Protein AF-A0A139DMS7-F1 (afdb_monomer)

Secondary structure (DSSP, 8-state):
--------PPPPPHHHHHHHHHHHHHHHHHHHHHHHHHHHHHHIIIIIHHHHHHHHHHHHHT-EEE-SS-EEEGGGSEEPPPEEEEEETTEEEEEEEEEEE-TTT--EEEEEEEE-SSS--EEEEE---

Sequence (129 aa):
MTSRSEPKAPPPHPLFIVGMLAIPLSFMWGPLLILAPCCLGWWVLKIEKPRLLSRHEAEVEGESIDLGKHKYPLTDCSMTKPQFFPLQYGLPQVRQLVTLQHMDSGTIQQFWIITRPVGPTTLHPITED

Solvent-accessible surface area (backbone atoms only — not comparable to full-atom values): 7763 Å² total; per-residue (Å²): 138,84,84,79,79,78,82,78,76,78,80,80,57,68,70,58,57,51,50,66,52,49,51,62,50,47,67,60,47,49,58,49,67,53,47,49,58,50,52,50,51,47,42,47,65,72,49,47,45,57,53,50,50,55,49,40,52,62,54,46,76,77,37,62,52,73,71,86,88,49,74,43,51,46,83,81,34,53,65,56,77,76,42,80,38,77,58,60,94,80,37,49,35,35,40,27,51,36,40,41,70,40,86,90,76,69,46,78,47,42,30,41,39,39,31,46,90,69,74,74,71,43,80,39,78,57,77,84,129

Nearest PDB structures (foldseek):
  2lkf-assembly1_A  TM=5.829E-01  e=7.481E+00  Staphylococcus aureus

pLDDT: mean 79.32, std 13.17, range [39.62, 94.31]

Mean predicted aligned error: 12.65 Å

Structure (mmCIF, N/CA/C/O backbone):
data_AF-A0A139DMS7-F1
#
_entry.id   AF-A0A139DMS7-F1
#
loop_
_atom_site.group_PDB
_atom_site.id
_atom_site.type_symbol
_atom_site.label_atom_id
_atom_site.label_alt_id
_atom_site.label_comp_id
_atom_site.label_asym_id
_atom_site.label_entity_id
_atom_site.label_seq_id
_atom_site.pdbx_PDB_ins_code
_atom_site.Cartn_x
_atom_site.Cartn_y
_atom_site.Cartn_z
_atom_site.occupancy
_atom_site.B_iso_or_equiv
_atom_site.auth_seq_id
_atom_site.auth_comp_id
_atom_site.auth_asym_id
_atom_site.auth_atom_id
_atom_site.pdbx_PDB_model_num
ATOM 1 N N . MET A 1 1 ? 47.748 -11.671 -76.082 1.00 39.62 1 MET A N 1
ATOM 2 C CA . MET A 1 1 ? 46.986 -11.014 -74.999 1.00 39.62 1 MET A CA 1
ATOM 3 C C . MET A 1 1 ? 46.576 -12.078 -73.996 1.00 39.62 1 MET A C 1
ATOM 5 O O . MET A 1 1 ? 45.733 -12.900 -74.318 1.00 39.62 1 MET A O 1
ATOM 9 N N . THR A 1 2 ? 47.211 -12.129 -72.828 1.00 43.28 2 THR A N 1
ATOM 10 C CA . THR A 1 2 ? 46.842 -13.043 -71.738 1.00 43.28 2 THR A CA 1
ATOM 11 C C . THR A 1 2 ? 46.022 -12.266 -70.711 1.00 43.28 2 THR A C 1
ATOM 13 O O . THR A 1 2 ? 46.537 -11.378 -70.036 1.00 43.28 2 THR A O 1
ATOM 16 N N . SER A 1 3 ? 44.723 -12.561 -70.638 1.00 47.91 3 SER A N 1
ATOM 17 C CA . SER A 1 3 ? 43.829 -12.026 -69.608 1.00 47.91 3 SER A CA 1
ATOM 18 C C . SER A 1 3 ? 44.205 -12.650 -68.261 1.00 47.91 3 SER A C 1
ATOM 20 O O . SER A 1 3 ? 44.110 -13.864 -68.088 1.00 47.91 3 SER A O 1
ATOM 22 N N . ARG A 1 4 ? 44.698 -11.834 -67.323 1.00 53.06 4 ARG A N 1
ATOM 23 C CA . ARG A 1 4 ? 44.866 -12.227 -65.919 1.00 53.06 4 ARG A CA 1
ATOM 24 C C . ARG A 1 4 ? 43.486 -12.191 -65.268 1.00 53.06 4 ARG A C 1
ATOM 26 O O . ARG A 1 4 ? 42.927 -11.115 -65.089 1.00 53.06 4 ARG A O 1
ATOM 33 N N . SER A 1 5 ? 42.951 -13.352 -64.909 1.00 56.12 5 SER A N 1
ATOM 34 C CA . SER A 1 5 ? 41.780 -13.449 -64.039 1.00 56.12 5 SER A CA 1
ATOM 35 C C . SER A 1 5 ? 42.154 -12.964 -62.637 1.00 56.12 5 SER A C 1
ATOM 37 O O . SER A 1 5 ? 43.020 -13.560 -61.991 1.00 56.12 5 SER A O 1
ATOM 39 N N . GLU A 1 6 ? 41.525 -11.886 -62.176 1.00 57.38 6 GLU A N 1
ATOM 40 C CA . GLU A 1 6 ? 41.654 -11.408 -60.798 1.00 57.38 6 GLU A CA 1
ATOM 41 C C . GLU A 1 6 ? 41.171 -12.489 -59.812 1.00 57.38 6 GLU A C 1
ATOM 43 O O . GLU A 1 6 ? 40.129 -13.114 -60.045 1.00 57.38 6 GLU A O 1
ATOM 48 N N . PRO A 1 7 ? 41.894 -12.751 -58.710 1.00 52.78 7 PRO A N 1
ATOM 49 C CA . PRO A 1 7 ? 41.428 -13.688 -57.701 1.00 52.78 7 PRO A CA 1
ATOM 50 C C . PRO A 1 7 ? 40.205 -13.101 -56.983 1.00 52.78 7 PRO A C 1
ATOM 52 O O . PRO A 1 7 ? 40.310 -12.113 -56.257 1.00 52.78 7 PRO A O 1
ATOM 55 N N . LYS A 1 8 ? 39.033 -13.726 -57.167 1.00 57.38 8 LYS A N 1
ATOM 56 C CA . LYS A 1 8 ? 37.840 -13.459 -56.349 1.00 57.38 8 LYS A CA 1
ATOM 57 C C . LYS A 1 8 ? 38.175 -13.767 -54.888 1.00 57.38 8 LYS A C 1
ATOM 59 O O . LYS A 1 8 ? 38.442 -14.918 -54.549 1.00 57.38 8 LYS A O 1
ATOM 64 N N . ALA A 1 9 ? 38.171 -12.740 -54.042 1.00 61.06 9 ALA A N 1
ATOM 65 C CA . ALA A 1 9 ? 38.385 -12.893 -52.609 1.00 61.06 9 ALA A CA 1
ATOM 66 C C . ALA A 1 9 ? 37.361 -13.881 -52.007 1.00 61.06 9 ALA A C 1
ATOM 68 O O . ALA A 1 9 ? 36.188 -13.849 -52.398 1.00 61.06 9 ALA A O 1
ATOM 69 N N . PRO A 1 10 ? 37.774 -14.766 -51.080 1.00 65.81 10 PRO A N 1
ATOM 70 C CA . PRO A 1 10 ? 36.853 -15.689 -50.429 1.00 65.81 10 PRO A CA 1
ATOM 71 C C . PRO A 1 10 ? 35.827 -14.916 -49.579 1.00 65.81 10 PRO A C 1
ATOM 73 O O . PRO A 1 10 ? 36.167 -13.874 -49.010 1.00 65.81 10 PRO A O 1
ATOM 76 N N . PRO A 1 11 ? 34.573 -15.399 -49.480 1.00 65.62 11 PRO A N 1
ATOM 77 C CA . PRO A 1 11 ? 33.548 -14.738 -48.680 1.00 65.62 11 PRO A CA 1
ATOM 78 C C . PRO A 1 11 ? 33.964 -14.681 -47.198 1.00 65.62 11 PRO A C 1
ATOM 80 O O . PRO A 1 11 ? 34.597 -15.621 -46.705 1.00 65.62 11 PRO A O 1
ATOM 83 N N . PRO A 1 12 ? 33.626 -13.597 -46.474 1.00 67.38 12 PRO A N 1
ATOM 84 C CA . PRO A 1 12 ? 34.027 -13.431 -45.082 1.00 67.38 12 PRO A CA 1
ATOM 85 C C . PRO A 1 12 ? 33.454 -14.546 -44.202 1.00 67.38 12 PRO A C 1
ATOM 87 O O . PRO A 1 12 ? 32.310 -14.973 -44.369 1.00 67.38 12 PRO A O 1
ATOM 90 N N . HIS A 1 13 ? 34.262 -15.011 -43.247 1.00 68.94 13 HIS A N 1
ATOM 91 C CA . HIS A 1 13 ? 33.890 -16.090 -42.333 1.00 68.94 13 HIS A CA 1
ATOM 92 C C . HIS A 1 13 ? 32.621 -15.709 -41.536 1.00 68.94 13 HIS A C 1
ATOM 94 O O . HIS A 1 13 ? 32.541 -14.576 -41.053 1.00 68.94 13 HIS A O 1
ATOM 100 N N . PRO A 1 14 ? 31.651 -16.620 -41.319 1.00 68.75 14 PRO A N 1
ATOM 101 C CA . PRO A 1 14 ? 30.376 -16.306 -40.658 1.00 68.75 14 PRO A CA 1
ATOM 102 C C . PRO A 1 14 ? 30.529 -15.625 -39.289 1.00 68.75 14 PRO A C 1
ATOM 104 O O . PRO A 1 14 ? 29.771 -14.722 -38.950 1.00 68.75 14 PRO A O 1
ATOM 107 N N . LEU A 1 15 ? 31.565 -15.995 -38.530 1.00 64.69 15 LEU A N 1
ATOM 108 C CA . LEU A 1 15 ? 31.893 -15.383 -37.234 1.00 64.69 15 LEU A CA 1
ATOM 109 C C . LEU A 1 15 ? 32.229 -13.884 -37.331 1.00 64.69 15 LEU A C 1
ATOM 111 O O . LEU A 1 15 ? 31.945 -13.136 -36.402 1.00 64.69 15 LEU A O 1
ATOM 115 N N . PHE A 1 16 ? 32.783 -13.430 -38.457 1.00 63.50 16 PHE A N 1
ATOM 116 C CA . PHE A 1 16 ? 33.077 -12.016 -38.700 1.00 63.50 16 PHE A CA 1
ATOM 117 C C . PHE A 1 16 ? 31.795 -11.211 -38.947 1.00 63.50 16 PHE A C 1
ATOM 119 O O . PHE A 1 16 ? 31.652 -10.100 -38.442 1.00 63.50 16 PHE A O 1
ATOM 126 N N . ILE A 1 17 ? 30.834 -11.800 -39.665 1.00 63.78 17 ILE A N 1
ATOM 127 C CA . ILE A 1 17 ? 29.512 -11.205 -39.914 1.00 63.78 17 ILE A CA 1
ATOM 128 C C . ILE A 1 17 ? 28.723 -11.117 -38.602 1.00 63.78 17 ILE A C 1
ATOM 130 O O . ILE A 1 17 ? 28.155 -10.073 -38.289 1.00 63.78 17 ILE A O 1
ATOM 134 N N . VAL A 1 18 ? 28.745 -12.184 -37.795 1.00 62.22 18 VAL A N 1
ATOM 135 C CA . VAL A 1 18 ? 28.111 -12.203 -36.468 1.00 62.22 18 VAL A CA 1
ATOM 136 C C . VAL A 1 18 ? 28.754 -11.172 -35.537 1.00 62.22 18 VAL A C 1
ATOM 138 O O . VAL A 1 18 ? 28.034 -10.431 -34.878 1.00 62.22 18 VAL A O 1
ATOM 141 N N . GLY A 1 19 ? 30.086 -11.056 -35.522 1.00 60.06 19 GLY A N 1
ATOM 142 C CA . GLY A 1 19 ? 30.797 -10.039 -34.740 1.00 60.06 19 GLY A CA 1
ATOM 143 C C . GLY A 1 19 ? 30.451 -8.605 -35.157 1.00 60.06 19 GLY A C 1
ATOM 144 O O . GLY A 1 19 ? 30.158 -7.776 -34.299 1.00 60.06 19 GLY A O 1
ATOM 145 N N . MET A 1 20 ? 30.399 -8.313 -36.463 1.00 61.66 20 MET A N 1
ATOM 146 C CA . MET A 1 20 ? 30.023 -6.981 -36.958 1.00 61.66 20 MET A CA 1
ATOM 147 C C . MET A 1 20 ? 28.553 -6.625 -36.711 1.00 61.66 20 MET A C 1
ATOM 149 O O . MET A 1 20 ? 28.247 -5.444 -36.585 1.00 61.66 20 MET A O 1
ATOM 153 N N . LEU A 1 21 ? 27.652 -7.608 -36.616 1.00 59.34 21 LEU A N 1
ATOM 154 C CA . LEU A 1 21 ? 26.241 -7.381 -36.279 1.00 59.34 21 LEU A CA 1
ATOM 155 C C . LEU A 1 21 ? 25.999 -7.311 -34.761 1.00 59.34 21 LEU A C 1
ATOM 157 O O . LEU A 1 21 ? 25.163 -6.532 -34.310 1.00 59.34 21 LEU A O 1
ATOM 161 N N . ALA A 1 22 ? 26.741 -8.069 -33.952 1.00 60.41 22 ALA A N 1
ATOM 162 C CA . ALA A 1 22 ? 26.567 -8.108 -32.498 1.00 60.41 22 ALA A CA 1
ATOM 163 C C . ALA A 1 22 ? 27.030 -6.819 -31.792 1.00 60.41 22 ALA A C 1
ATOM 165 O O . ALA A 1 22 ? 26.453 -6.425 -30.775 1.00 60.41 22 ALA A O 1
ATOM 166 N N . ILE A 1 23 ? 28.044 -6.136 -32.333 1.00 59.62 23 ILE A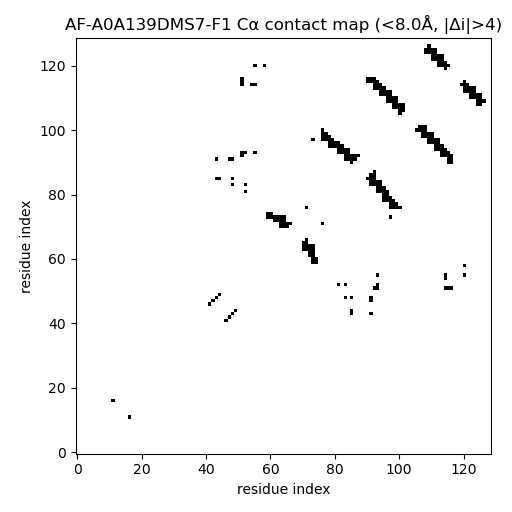 N 1
ATOM 167 C CA . ILE A 1 23 ? 28.563 -4.871 -31.791 1.00 59.62 23 ILE A CA 1
ATOM 168 C C . ILE A 1 23 ? 27.498 -3.751 -31.840 1.00 59.62 23 ILE A C 1
ATOM 170 O O . ILE A 1 23 ? 27.159 -3.222 -30.785 1.00 59.62 23 ILE A O 1
ATOM 174 N N . PRO A 1 24 ? 26.875 -3.402 -32.981 1.00 59.44 24 PRO A N 1
ATOM 175 C CA . PRO A 1 24 ? 25.843 -2.362 -33.008 1.00 59.44 24 PRO A CA 1
ATOM 176 C C . PRO A 1 24 ? 24.589 -2.736 -32.199 1.00 59.44 24 PRO A C 1
ATOM 178 O O . PRO A 1 24 ? 24.003 -1.870 -31.549 1.00 59.44 24 PRO A O 1
ATOM 181 N N . LEU A 1 25 ? 24.211 -4.021 -32.152 1.00 57.72 25 LEU A N 1
ATOM 182 C CA . LEU A 1 25 ? 23.108 -4.487 -31.302 1.00 57.72 25 LEU A CA 1
ATOM 183 C C . LEU A 1 25 ? 23.401 -4.279 -29.806 1.00 57.72 25 LEU A C 1
ATOM 185 O O . LEU A 1 25 ? 22.539 -3.806 -29.072 1.00 57.72 25 LEU A O 1
ATOM 189 N N . SER A 1 26 ? 24.616 -4.543 -29.333 1.00 60.09 26 SER A N 1
ATOM 190 C CA . SER A 1 26 ? 24.966 -4.309 -27.923 1.00 60.09 26 SER A CA 1
ATOM 191 C C . SER A 1 26 ? 25.022 -2.817 -27.557 1.00 60.09 26 SER A C 1
ATOM 193 O O . SER A 1 26 ? 24.609 -2.454 -26.454 1.00 60.09 26 SER A O 1
ATOM 195 N N . PHE A 1 27 ? 25.404 -1.937 -28.490 1.00 60.28 27 PHE A N 1
ATOM 196 C CA . PHE A 1 27 ? 25.344 -0.479 -28.302 1.00 60.28 27 PHE A CA 1
ATOM 197 C C . PHE A 1 27 ? 23.918 0.090 -28.284 1.00 60.28 27 PHE A C 1
ATOM 199 O O . PHE A 1 27 ? 23.686 1.104 -27.632 1.00 60.28 27 PHE A O 1
ATOM 206 N N . MET A 1 28 ? 22.955 -0.543 -28.958 1.00 63.19 28 MET A N 1
ATOM 207 C CA . MET A 1 28 ? 21.551 -0.115 -28.913 1.00 63.19 28 MET A CA 1
ATOM 208 C C . MET A 1 28 ? 20.799 -0.673 -27.699 1.00 63.19 28 MET A C 1
ATOM 210 O O . MET A 1 28 ? 20.010 0.036 -27.077 1.00 63.19 28 MET A O 1
ATOM 214 N N . TRP A 1 29 ? 21.038 -1.938 -27.348 1.00 61.25 29 TRP A N 1
ATOM 215 C CA . TRP A 1 29 ? 20.283 -2.623 -26.297 1.00 61.25 29 TRP A CA 1
ATOM 216 C C . TRP A 1 29 ? 20.894 -2.435 -24.906 1.00 61.25 29 TRP A C 1
ATOM 218 O O . TRP A 1 29 ? 20.151 -2.343 -23.935 1.00 61.25 29 TRP A O 1
ATOM 228 N N . GLY A 1 30 ? 22.220 -2.313 -24.785 1.00 68.62 30 GLY A N 1
ATOM 229 C CA . GLY A 1 30 ? 22.900 -2.101 -23.502 1.00 68.62 30 GLY A CA 1
ATOM 230 C C . GLY A 1 30 ? 22.423 -0.841 -22.765 1.00 68.62 30 GLY A C 1
ATOM 231 O O . GLY A 1 30 ? 21.962 -0.949 -21.627 1.00 68.62 30 GLY A O 1
ATOM 232 N N . PRO A 1 31 ? 22.440 0.345 -23.40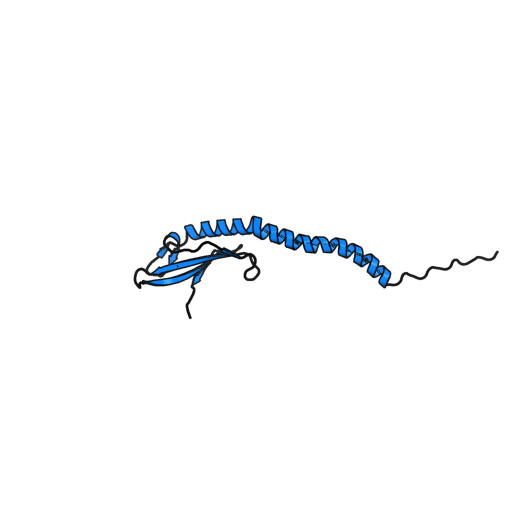3 1.00 70.75 31 PRO A N 1
ATOM 233 C CA . PRO A 1 31 ? 21.904 1.564 -22.805 1.00 70.75 31 PRO A CA 1
ATOM 234 C C . PRO A 1 31 ? 20.413 1.462 -22.484 1.00 70.75 31 PRO A C 1
ATOM 236 O O . PRO A 1 31 ? 19.997 1.934 -21.433 1.00 70.75 31 PRO A O 1
ATOM 239 N N . LEU A 1 32 ? 19.613 0.804 -23.331 1.00 70.44 32 LEU A N 1
ATOM 240 C CA . LEU A 1 32 ? 18.181 0.605 -23.092 1.00 70.44 32 LEU A CA 1
ATOM 241 C C . LEU A 1 32 ? 17.923 -0.265 -21.848 1.00 70.44 32 LEU A C 1
ATOM 243 O O . LEU A 1 32 ? 17.064 0.064 -21.031 1.00 70.44 32 LEU A O 1
ATOM 247 N N . LEU A 1 33 ? 18.699 -1.339 -21.678 1.00 72.81 33 LEU A N 1
ATOM 248 C CA . LEU A 1 33 ? 18.605 -2.262 -20.543 1.00 72.81 33 LEU A CA 1
ATOM 249 C C . LEU A 1 33 ? 19.032 -1.628 -19.215 1.00 72.81 33 LEU A C 1
ATOM 251 O O . LEU A 1 33 ? 18.559 -2.061 -18.170 1.00 72.81 33 LEU A O 1
ATOM 255 N N . ILE A 1 34 ? 19.893 -0.607 -19.239 1.00 77.25 34 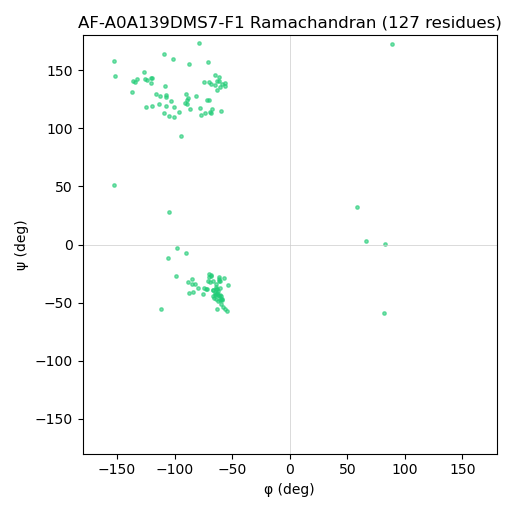ILE A N 1
ATOM 256 C CA . ILE A 1 34 ? 20.287 0.160 -18.045 1.00 77.25 34 ILE A CA 1
ATOM 257 C C . ILE A 1 34 ? 19.306 1.310 -17.794 1.00 77.25 34 ILE A C 1
ATOM 259 O O . ILE A 1 34 ? 18.900 1.559 -16.660 1.00 77.25 34 ILE A O 1
ATOM 263 N N . LEU A 1 35 ? 18.886 2.003 -18.851 1.00 80.25 35 LEU A N 1
ATOM 264 C CA . LEU A 1 35 ? 17.990 3.147 -18.748 1.00 80.25 35 LEU A CA 1
ATOM 265 C C . LEU A 1 35 ? 16.602 2.726 -18.256 1.00 80.25 35 LEU A C 1
ATOM 267 O O . LEU A 1 35 ? 16.028 3.417 -17.423 1.00 80.25 35 LEU A O 1
ATOM 271 N N . ALA A 1 36 ? 16.086 1.576 -18.698 1.00 78.19 36 ALA A N 1
ATOM 272 C CA . ALA A 1 36 ? 14.782 1.067 -18.278 1.00 78.19 36 ALA A CA 1
ATOM 273 C C . ALA A 1 36 ? 14.637 0.911 -16.745 1.00 78.19 36 ALA A C 1
ATOM 275 O O . ALA A 1 36 ? 13.726 1.527 -16.186 1.00 78.19 36 ALA A O 1
ATOM 276 N N . PRO A 1 37 ? 15.505 0.174 -16.018 1.00 79.81 37 PRO A N 1
ATOM 277 C CA . PRO A 1 37 ? 15.418 0.069 -14.562 1.00 79.81 37 PRO A CA 1
ATOM 278 C C . PRO A 1 37 ? 15.702 1.400 -13.856 1.00 79.81 37 PRO A C 1
ATOM 280 O O . PRO A 1 37 ? 15.096 1.664 -12.820 1.00 79.81 37 PRO A O 1
ATOM 283 N N . CYS A 1 38 ? 16.552 2.272 -14.410 1.00 82.19 38 CYS A N 1
ATOM 284 C CA . CYS A 1 38 ? 16.767 3.614 -13.862 1.00 82.19 38 CYS A CA 1
ATOM 285 C C . CYS A 1 38 ? 15.510 4.491 -13.967 1.00 82.19 38 CYS A C 1
ATOM 287 O O . CYS A 1 38 ? 15.120 5.126 -12.988 1.00 82.19 38 CYS A O 1
ATOM 289 N N . CYS A 1 39 ? 14.845 4.498 -15.124 1.00 84.50 39 CYS A N 1
ATOM 290 C CA . CYS A 1 39 ? 13.593 5.218 -15.340 1.00 84.50 39 CYS A CA 1
ATOM 291 C C . CYS A 1 39 ? 12.460 4.645 -14.486 1.00 84.50 39 CYS A C 1
ATOM 293 O O . CYS A 1 39 ? 11.709 5.414 -13.889 1.00 84.50 39 CYS A O 1
ATOM 295 N N . LEU A 1 40 ? 12.365 3.317 -14.373 1.00 83.31 40 LEU A N 1
ATOM 296 C CA . LEU A 1 40 ? 11.405 2.646 -13.495 1.00 83.31 40 LEU A CA 1
ATOM 297 C C . LEU A 1 40 ? 11.659 3.001 -12.028 1.00 83.31 40 LEU A C 1
ATOM 299 O O . LEU A 1 40 ? 10.737 3.417 -11.337 1.00 83.31 40 LEU A O 1
ATOM 303 N N . GLY A 1 41 ? 12.904 2.911 -11.558 1.00 85.81 41 GLY A N 1
ATOM 304 C CA . GLY A 1 41 ? 13.272 3.275 -10.190 1.00 85.81 41 GLY A CA 1
ATOM 305 C C . GLY A 1 41 ? 12.980 4.744 -9.883 1.00 85.81 41 GLY A C 1
ATOM 306 O O . GLY A 1 41 ? 12.400 5.058 -8.842 1.00 85.81 41 GLY A O 1
ATOM 307 N N . TRP A 1 42 ? 13.309 5.646 -10.812 1.00 88.88 42 TRP A N 1
ATOM 308 C CA . TRP A 1 42 ? 12.967 7.063 -10.703 1.00 88.88 42 TRP A CA 1
ATOM 309 C C . TRP A 1 42 ? 11.455 7.273 -10.619 1.00 88.88 42 TRP A C 1
ATOM 311 O O . TRP A 1 42 ? 10.984 7.936 -9.697 1.00 88.88 42 TRP A O 1
ATOM 321 N N . TRP A 1 43 ? 10.690 6.687 -11.541 1.00 88.75 43 TRP A N 1
ATOM 322 C CA . TRP A 1 43 ? 9.235 6.808 -11.572 1.00 88.75 43 TRP A CA 1
ATOM 323 C C . TRP A 1 43 ? 8.597 6.273 -10.284 1.00 88.75 43 TRP A C 1
ATOM 325 O O . TRP A 1 43 ? 7.810 6.982 -9.656 1.00 88.75 43 TRP A O 1
ATOM 335 N N . VAL A 1 44 ? 9.009 5.088 -9.822 1.00 88.56 44 VAL A N 1
ATOM 336 C CA . VAL A 1 44 ? 8.511 4.471 -8.584 1.00 88.56 44 VAL A CA 1
ATOM 337 C C . VAL A 1 44 ? 8.767 5.374 -7.375 1.00 88.56 44 VAL A C 1
ATOM 339 O O . VAL A 1 44 ? 7.870 5.602 -6.566 1.00 88.56 44 VAL A O 1
ATOM 342 N N . LEU A 1 45 ? 9.978 5.920 -7.238 1.00 86.88 45 LEU A N 1
ATOM 343 C CA . LEU A 1 45 ? 10.359 6.684 -6.048 1.00 86.88 45 LEU A CA 1
ATOM 344 C C . LEU A 1 45 ? 9.893 8.143 -6.069 1.00 86.88 45 LEU A C 1
ATOM 346 O O . LEU A 1 45 ? 9.613 8.698 -5.005 1.00 86.88 45 LEU A O 1
ATOM 350 N N . LYS A 1 46 ? 9.855 8.784 -7.243 1.00 89.06 46 LYS A N 1
ATOM 351 C CA . LYS A 1 46 ? 9.570 10.222 -7.377 1.00 89.06 46 LYS A CA 1
ATOM 352 C C . LYS A 1 46 ? 8.135 10.536 -7.761 1.00 89.06 46 LYS A C 1
ATOM 354 O O . LYS A 1 46 ? 7.676 11.619 -7.421 1.00 89.06 46 LYS A O 1
ATOM 359 N N . ILE A 1 47 ? 7.447 9.629 -8.447 1.00 89.00 47 ILE A N 1
ATOM 360 C CA . ILE A 1 47 ? 6.081 9.854 -8.928 1.00 89.00 47 ILE A CA 1
ATOM 361 C C . ILE A 1 47 ? 5.109 8.945 -8.181 1.00 89.00 47 ILE A C 1
ATOM 363 O O . ILE A 1 47 ? 4.174 9.426 -7.546 1.00 89.00 47 ILE A O 1
ATOM 367 N N . GLU A 1 48 ? 5.355 7.638 -8.201 1.00 89.62 48 GLU A N 1
ATOM 368 C CA . GLU A 1 48 ? 4.376 6.664 -7.720 1.00 89.62 48 GLU A CA 1
ATOM 369 C C . GLU A 1 48 ? 4.282 6.620 -6.193 1.00 89.62 48 GLU A C 1
ATOM 371 O O . GLU A 1 48 ? 3.183 6.626 -5.642 1.00 89.62 48 GLU A O 1
ATOM 376 N N . LYS A 1 49 ? 5.420 6.660 -5.490 1.00 91.75 49 LYS A N 1
ATOM 377 C CA . LYS A 1 49 ? 5.465 6.730 -4.025 1.00 91.75 49 LYS A CA 1
ATOM 378 C C . LYS A 1 49 ? 4.654 7.902 -3.448 1.00 91.75 49 LYS A C 1
ATOM 380 O O . LYS A 1 49 ? 3.788 7.631 -2.619 1.00 91.75 49 LYS A O 1
ATOM 385 N N . PRO A 1 50 ? 4.903 9.179 -3.813 1.00 93.19 50 PRO A N 1
ATOM 386 C CA . PRO A 1 50 ? 4.138 10.287 -3.240 1.00 93.19 50 PRO A CA 1
ATOM 387 C C . PRO A 1 50 ? 2.657 10.218 -3.618 1.00 93.19 50 PRO A C 1
ATOM 389 O O . PRO A 1 50 ? 1.820 10.447 -2.754 1.00 93.19 50 PRO A O 1
ATOM 392 N N . ARG A 1 51 ? 2.333 9.823 -4.859 1.00 92.94 51 ARG A N 1
ATOM 393 C CA . ARG A 1 51 ? 0.949 9.645 -5.322 1.00 92.94 51 ARG A CA 1
ATOM 394 C C . ARG A 1 51 ? 0.188 8.609 -4.495 1.00 92.94 51 ARG A C 1
ATOM 396 O O . ARG A 1 51 ? -0.966 8.826 -4.140 1.00 92.94 51 ARG A O 1
ATOM 403 N N . LEU A 1 52 ? 0.818 7.470 -4.210 1.00 92.88 52 LEU A N 1
ATOM 404 C CA . LEU A 1 52 ? 0.204 6.406 -3.421 1.00 92.88 52 LEU A CA 1
ATOM 405 C C . LEU A 1 52 ? 0.078 6.770 -1.947 1.00 92.88 52 LEU A C 1
ATOM 407 O O . LEU A 1 52 ? -0.935 6.436 -1.346 1.00 92.88 52 LEU A O 1
ATOM 411 N N . LEU A 1 53 ? 1.071 7.454 -1.375 1.00 93.94 53 LEU A N 1
ATOM 412 C CA . LEU A 1 53 ? 1.000 7.923 0.009 1.00 93.94 53 LEU A CA 1
ATOM 413 C C . LEU A 1 53 ? -0.122 8.950 0.192 1.00 93.94 53 LEU A C 1
ATOM 415 O O . LEU A 1 53 ? -0.947 8.772 1.078 1.00 93.94 53 LEU A O 1
ATOM 419 N N . SER A 1 54 ? -0.225 9.950 -0.691 1.00 93.31 54 SER A N 1
ATOM 420 C CA . SER A 1 54 ? -1.301 10.946 -0.610 1.00 93.31 54 SER A CA 1
ATOM 421 C C . SER A 1 54 ? -2.681 10.320 -0.800 1.00 93.31 54 SER A C 1
ATOM 423 O O . SER A 1 54 ? -3.644 10.704 -0.147 1.00 93.31 54 SER A O 1
ATOM 425 N N . ARG A 1 55 ? -2.785 9.340 -1.705 1.00 92.62 55 ARG A N 1
ATOM 426 C CA . ARG A 1 55 ? -4.025 8.595 -1.922 1.00 92.62 55 ARG A CA 1
ATOM 427 C C . ARG A 1 55 ? -4.406 7.773 -0.691 1.00 92.62 55 ARG A C 1
ATOM 429 O O . ARG A 1 55 ? -5.571 7.752 -0.324 1.00 92.62 55 ARG A O 1
ATOM 436 N N . HIS A 1 56 ? -3.433 7.103 -0.080 1.00 93.69 56 HIS A N 1
ATOM 437 C CA . HIS A 1 56 ? -3.638 6.314 1.127 1.00 93.69 56 HIS A CA 1
ATOM 438 C C . HIS A 1 56 ? -4.148 7.185 2.278 1.00 93.69 56 HIS A C 1
ATOM 440 O O . HIS A 1 56 ? -5.146 6.841 2.893 1.00 93.69 56 HIS A O 1
ATOM 446 N N . GLU A 1 57 ? -3.520 8.338 2.516 1.00 90.94 57 GLU A N 1
ATOM 447 C CA . GLU A 1 57 ? -3.952 9.286 3.551 1.00 90.94 57 GLU A CA 1
ATOM 448 C C . GLU A 1 57 ? -5.393 9.767 3.314 1.00 90.94 57 GLU A C 1
ATOM 450 O O . GLU A 1 57 ? -6.221 9.683 4.217 1.00 90.94 57 GLU A O 1
ATOM 455 N N . ALA A 1 58 ? -5.725 10.168 2.082 1.00 90.38 58 ALA A N 1
ATOM 456 C CA . ALA A 1 58 ? -7.068 10.638 1.741 1.00 90.38 58 ALA A CA 1
ATOM 457 C C . ALA A 1 58 ? -8.156 9.557 1.888 1.00 90.38 58 ALA A C 1
ATOM 459 O O . ALA A 1 58 ? -9.281 9.866 2.274 1.00 90.38 58 ALA A O 1
ATOM 460 N N . GLU A 1 59 ? -7.846 8.298 1.562 1.00 88.44 59 GLU A N 1
ATOM 461 C CA . GLU A 1 59 ? -8.797 7.189 1.714 1.00 88.44 59 GLU A CA 1
ATOM 462 C C . GLU A 1 59 ? -8.958 6.788 3.193 1.00 88.44 59 GLU A C 1
ATOM 464 O O . GLU A 1 59 ? -10.079 6.545 3.634 1.00 88.44 59 GLU A O 1
ATOM 469 N N . VAL A 1 60 ? -7.883 6.819 3.990 1.00 87.50 60 VAL A N 1
ATOM 470 C CA . VAL A 1 60 ? -7.925 6.495 5.429 1.00 87.50 60 VAL A CA 1
ATOM 471 C C . VAL A 1 60 ? -8.736 7.515 6.237 1.00 87.50 60 VAL A C 1
ATOM 473 O O . VAL A 1 60 ? -9.477 7.118 7.134 1.00 87.50 60 VAL A O 1
ATOM 476 N N . GLU A 1 61 ? -8.646 8.812 5.925 1.00 83.94 61 GLU A N 1
ATOM 477 C CA . GLU A 1 61 ? -9.378 9.867 6.650 1.00 83.94 61 GLU A CA 1
ATOM 478 C C . GLU A 1 61 ? -10.910 9.720 6.577 1.00 83.94 61 GLU A C 1
ATOM 480 O O . GLU A 1 61 ? -11.616 10.146 7.491 1.00 83.94 61 GLU A O 1
ATOM 485 N N . GLY A 1 62 ? -11.436 9.110 5.510 1.00 78.50 62 GLY A N 1
ATOM 486 C CA . GLY A 1 62 ? -12.875 8.905 5.310 1.00 78.50 62 GLY A CA 1
ATOM 487 C C . GLY A 1 62 ? -13.390 7.518 5.701 1.00 78.50 62 GLY A C 1
ATOM 488 O O . GLY A 1 62 ? -14.592 7.263 5.585 1.00 78.50 62 GLY A O 1
ATOM 489 N N . GLU A 1 63 ? -12.509 6.612 6.127 1.00 82.81 63 GLU A N 1
ATOM 490 C CA . GLU A 1 63 ? -12.832 5.203 6.333 1.00 82.81 63 GLU A CA 1
ATOM 491 C C . GLU A 1 63 ? -13.049 4.828 7.809 1.00 82.81 63 GLU A C 1
ATOM 493 O O . GLU A 1 63 ? -12.650 5.501 8.762 1.00 82.81 63 GLU A O 1
ATOM 498 N N . SER A 1 64 ? -13.743 3.709 8.002 1.00 84.06 64 SER A N 1
ATOM 499 C CA . SER A 1 64 ? -14.148 3.211 9.315 1.00 84.06 64 SER A CA 1
ATOM 500 C C . SER A 1 64 ? -14.270 1.693 9.303 1.00 84.06 64 SER A C 1
ATOM 502 O O . SER A 1 64 ? -14.760 1.128 8.324 1.00 84.06 64 SER A O 1
ATOM 504 N N . ILE A 1 65 ? -13.927 1.055 10.414 1.00 82.25 65 ILE A N 1
ATOM 505 C CA . ILE A 1 65 ? -14.082 -0.382 10.627 1.00 82.25 65 ILE A CA 1
ATOM 506 C C . ILE A 1 65 ? -15.469 -0.640 11.213 1.00 82.25 65 ILE A C 1
ATOM 508 O O . ILE A 1 65 ? -15.801 -0.128 12.281 1.00 82.25 65 ILE A O 1
ATOM 512 N N . ASP A 1 66 ? -16.281 -1.436 10.523 1.00 81.31 66 ASP A N 1
ATOM 513 C CA . ASP A 1 66 ? -17.584 -1.880 11.019 1.00 81.31 66 ASP A CA 1
ATOM 514 C C . ASP A 1 66 ? -17.455 -3.272 11.653 1.00 81.31 66 ASP A C 1
ATOM 516 O O . ASP A 1 66 ? -17.150 -4.249 10.968 1.00 81.31 66 ASP A O 1
ATOM 520 N N . LEU A 1 67 ? -17.667 -3.356 12.970 1.00 76.56 67 LEU A N 1
ATOM 521 C CA . LEU A 1 67 ? -17.712 -4.613 13.728 1.00 76.56 67 LEU A CA 1
ATOM 522 C C . LEU A 1 67 ? -19.155 -5.005 14.102 1.00 76.56 67 LEU A C 1
ATOM 524 O O . LEU A 1 67 ? -19.408 -5.659 15.116 1.00 76.56 67 LEU A O 1
ATOM 528 N N . GLY A 1 68 ? -20.130 -4.591 13.291 1.00 77.12 68 GLY A N 1
ATOM 529 C CA . GLY A 1 68 ? -21.543 -4.947 13.386 1.00 77.12 68 GLY A CA 1
ATOM 530 C C . GLY A 1 68 ? -22.315 -4.107 14.401 1.00 77.12 68 GLY A C 1
ATOM 531 O O . GLY A 1 68 ? -23.285 -3.444 14.045 1.00 77.12 68 GLY A O 1
ATOM 532 N N . LYS A 1 69 ? -21.909 -4.128 15.678 1.00 74.94 69 LYS A N 1
ATOM 533 C CA . LYS A 1 69 ? -22.549 -3.305 16.727 1.00 74.94 69 LYS A CA 1
ATOM 534 C C . LYS A 1 69 ? -21.984 -1.890 16.803 1.00 74.94 69 LYS A C 1
ATOM 536 O O . LYS A 1 69 ? -22.696 -0.967 17.190 1.00 74.94 69 LYS A O 1
ATOM 541 N N . HIS A 1 70 ? -20.716 -1.735 16.439 1.00 78.62 70 HIS A N 1
ATOM 542 C CA . HIS A 1 70 ? -19.987 -0.482 16.532 1.00 78.62 70 HIS A CA 1
ATOM 543 C C . HIS A 1 70 ? -19.209 -0.223 15.249 1.00 78.62 70 HIS A C 1
ATOM 545 O O . HIS A 1 70 ? -18.598 -1.124 14.674 1.00 78.62 70 HIS A O 1
ATOM 551 N N . LYS A 1 71 ? -19.227 1.044 14.842 1.00 83.44 71 LYS A N 1
ATOM 552 C CA . LYS A 1 71 ? -18.452 1.574 13.730 1.00 83.44 71 LYS A CA 1
ATOM 553 C C . LYS A 1 71 ? -17.334 2.427 14.311 1.00 83.44 71 LYS A C 1
ATOM 555 O O . LYS A 1 71 ? -17.610 3.401 15.006 1.00 83.44 71 LYS A O 1
ATOM 560 N N . TYR A 1 72 ? -16.097 2.042 14.043 1.00 83.31 72 TYR A N 1
ATOM 561 C CA . TYR A 1 72 ? -14.898 2.689 14.557 1.00 83.31 72 TYR A CA 1
ATOM 562 C C . TYR A 1 72 ? -14.252 3.507 13.439 1.00 83.31 72 TYR A C 1
ATOM 564 O O . TYR A 1 72 ? -13.754 2.913 12.479 1.00 83.31 72 TYR A O 1
ATOM 572 N N . PRO A 1 73 ? -14.269 4.849 13.502 1.00 85.00 73 PRO A N 1
ATOM 573 C CA . PRO A 1 73 ? -13.493 5.674 12.585 1.00 85.00 73 PRO A CA 1
ATOM 574 C C . PRO A 1 73 ? -12.017 5.280 12.654 1.00 85.00 73 PRO A C 1
ATOM 576 O O . PRO A 1 73 ? -11.477 5.078 13.744 1.00 85.00 73 PRO A O 1
ATOM 579 N N . LEU A 1 74 ? -11.346 5.169 11.506 1.00 83.19 74 LEU A N 1
ATOM 580 C CA . LEU A 1 74 ? -9.921 4.828 11.501 1.00 83.19 74 LEU A CA 1
ATOM 581 C C . LEU A 1 74 ? -9.084 5.877 12.234 1.00 83.19 74 LEU A C 1
ATOM 583 O O . LEU A 1 74 ? -8.111 5.520 12.889 1.00 83.19 74 LEU A O 1
ATOM 587 N N . THR A 1 75 ? -9.509 7.142 12.201 1.00 79.06 75 THR A N 1
ATOM 588 C CA . THR A 1 75 ? -8.897 8.262 12.933 1.00 79.06 75 THR A CA 1
ATOM 589 C C . THR A 1 75 ? -8.820 8.044 14.441 1.00 79.06 75 THR A C 1
ATOM 591 O O . THR A 1 75 ? -7.910 8.567 15.080 1.00 79.06 75 THR A O 1
ATOM 594 N N . ASP A 1 76 ? -9.746 7.264 15.001 1.00 82.31 76 ASP A N 1
ATOM 595 C CA . ASP A 1 76 ? -9.822 6.987 16.437 1.00 82.31 76 ASP A CA 1
ATOM 596 C C . ASP A 1 76 ? -9.010 5.736 16.817 1.00 82.31 76 ASP A C 1
ATOM 598 O O . ASP A 1 76 ? -8.832 5.425 17.997 1.00 82.31 76 ASP A O 1
ATOM 602 N N . CYS A 1 77 ? -8.500 5.007 15.821 1.00 85.62 77 CYS A N 1
ATOM 603 C CA . CYS A 1 77 ? -7.676 3.822 16.007 1.00 85.62 77 CYS A CA 1
ATOM 604 C C . CYS A 1 77 ? -6.194 4.194 16.152 1.00 85.62 77 CYS A C 1
ATOM 606 O O . CYS A 1 77 ? -5.715 5.206 15.639 1.00 85.62 77 CYS A O 1
ATOM 608 N N . SER A 1 78 ? -5.416 3.329 16.807 1.00 88.19 78 SER A N 1
ATOM 609 C CA . SER A 1 78 ? -3.966 3.508 16.860 1.00 88.19 78 SER A CA 1
ATOM 610 C C . SER A 1 78 ? -3.349 3.064 15.537 1.00 88.19 78 SER A C 1
ATOM 612 O O . SER A 1 78 ? -3.450 1.896 15.159 1.00 88.19 78 SER A O 1
ATOM 614 N N . MET A 1 79 ? -2.706 3.988 14.821 1.00 91.00 79 MET A N 1
ATOM 615 C CA . MET A 1 79 ? -2.132 3.720 13.503 1.00 91.00 79 MET A CA 1
ATOM 616 C C . MET A 1 79 ? -0.624 3.961 13.479 1.00 91.00 79 MET A C 1
ATOM 618 O O . MET A 1 79 ? -0.102 4.930 14.030 1.00 91.00 79 MET A O 1
ATOM 622 N N . THR A 1 80 ? 0.093 3.071 12.800 1.00 92.25 80 THR A N 1
ATOM 623 C CA . THR A 1 80 ? 1.526 3.244 12.515 1.00 92.25 80 THR A CA 1
ATOM 624 C C . THR A 1 80 ? 1.752 4.212 11.352 1.00 92.25 80 THR A C 1
ATOM 626 O O . THR A 1 80 ? 0.810 4.637 10.690 1.00 92.25 80 THR A O 1
ATOM 629 N N . LYS A 1 81 ? 3.010 4.575 11.069 1.00 91.25 81 LYS A N 1
ATOM 630 C CA . LYS A 1 81 ? 3.323 5.362 9.866 1.00 91.25 81 LYS A CA 1
ATOM 631 C C . LYS A 1 81 ? 3.092 4.524 8.599 1.00 91.25 81 LYS A C 1
ATOM 633 O O . LYS A 1 81 ? 3.528 3.369 8.582 1.00 91.25 81 LYS A O 1
ATOM 638 N N . PRO A 1 82 ? 2.501 5.092 7.534 1.00 92.75 82 PRO A N 1
ATOM 639 C CA . PRO A 1 82 ? 2.343 4.395 6.266 1.00 92.75 82 PRO A CA 1
ATOM 640 C C . PRO A 1 82 ? 3.710 4.071 5.655 1.00 92.75 82 PRO A C 1
ATOM 642 O O . PRO A 1 82 ? 4.615 4.908 5.591 1.00 92.75 82 PRO A O 1
ATOM 645 N N . GLN A 1 83 ? 3.869 2.830 5.208 1.00 93.12 83 GLN A N 1
ATOM 646 C CA . GLN A 1 83 ? 5.101 2.315 4.625 1.00 93.12 83 GLN A CA 1
ATOM 647 C C . GLN A 1 83 ? 4.895 2.014 3.146 1.00 93.12 83 GLN A C 1
ATOM 649 O O . GLN A 1 83 ? 3.979 1.287 2.764 1.00 93.12 83 GLN A O 1
ATOM 654 N N . PHE A 1 84 ? 5.778 2.558 2.312 1.00 93.25 84 PHE A N 1
ATOM 655 C CA . PHE A 1 84 ? 5.784 2.300 0.879 1.00 93.25 84 PHE A CA 1
ATOM 656 C C . PHE A 1 84 ? 6.645 1.079 0.549 1.00 93.25 84 PHE A C 1
ATOM 658 O O . PHE A 1 84 ? 7.839 1.055 0.850 1.00 93.25 84 PHE A O 1
ATOM 665 N N . PHE A 1 85 ? 6.051 0.110 -0.135 1.00 91.94 85 PHE A N 1
ATOM 666 C CA . PHE A 1 85 ? 6.709 -1.081 -0.648 1.00 91.94 85 PHE A CA 1
ATOM 667 C C . PHE A 1 85 ? 6.789 -0.980 -2.173 1.00 91.94 85 PHE A C 1
ATOM 669 O O . PHE A 1 85 ? 5.750 -1.019 -2.828 1.00 91.94 85 PHE A O 1
ATOM 676 N N . PRO A 1 86 ? 7.989 -0.862 -2.768 1.00 85.38 86 PRO A N 1
ATOM 677 C CA . PRO A 1 86 ? 8.126 -0.623 -4.205 1.00 85.38 86 PRO A CA 1
ATOM 678 C C . PRO A 1 86 ? 7.722 -1.822 -5.070 1.00 85.38 86 PRO A C 1
ATOM 680 O O . PRO A 1 86 ? 7.375 -1.633 -6.231 1.00 85.38 86 PRO A O 1
ATOM 683 N N . LEU A 1 87 ? 7.796 -3.046 -4.535 1.00 84.19 87 LEU A N 1
ATOM 684 C CA . LEU A 1 87 ? 7.608 -4.264 -5.324 1.00 84.19 87 LEU A CA 1
ATOM 685 C C . LEU A 1 87 ? 7.070 -5.438 -4.492 1.00 84.19 87 LEU A C 1
ATOM 687 O O . LEU A 1 87 ? 7.630 -6.533 -4.495 1.00 84.19 87 LEU A O 1
ATOM 691 N N . GLN A 1 88 ? 5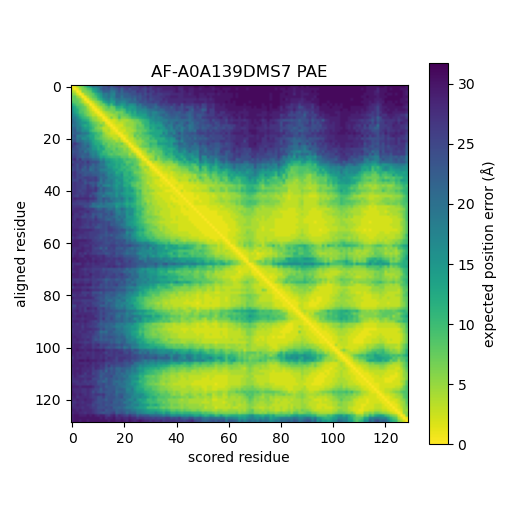.990 -5.226 -3.742 1.00 79.88 88 GLN A N 1
ATOM 692 C CA . GLN A 1 88 ? 5.374 -6.319 -2.990 1.00 79.88 88 GLN A CA 1
ATOM 693 C C . GLN A 1 88 ? 4.374 -7.052 -3.895 1.00 79.88 88 GLN A C 1
ATOM 695 O O . GLN A 1 88 ? 3.416 -6.462 -4.380 1.00 79.88 88 GLN A O 1
ATOM 700 N N . TYR A 1 89 ? 4.637 -8.334 -4.166 1.00 78.25 89 TYR A N 1
ATOM 701 C CA . TYR A 1 89 ? 3.916 -9.133 -5.172 1.00 78.25 89 TYR A CA 1
ATOM 702 C C . TYR A 1 89 ? 3.978 -8.549 -6.596 1.00 78.25 89 TYR A C 1
ATOM 704 O O . TYR A 1 89 ? 3.047 -8.691 -7.382 1.00 78.25 89 TYR A O 1
ATOM 712 N N . GLY A 1 90 ? 5.090 -7.886 -6.932 1.00 80.50 90 GLY A N 1
ATOM 713 C CA . GLY A 1 90 ? 5.326 -7.329 -8.267 1.00 80.50 90 GLY A CA 1
ATOM 714 C C . GLY A 1 90 ? 4.694 -5.957 -8.519 1.00 80.50 90 GLY A C 1
ATOM 715 O O . GLY A 1 90 ? 4.880 -5.412 -9.603 1.00 80.50 90 GLY A O 1
ATOM 716 N N . LEU A 1 91 ? 3.997 -5.374 -7.537 1.00 84.88 91 LEU A N 1
ATOM 717 C CA . LEU A 1 91 ? 3.378 -4.053 -7.650 1.00 84.88 91 LEU A CA 1
ATOM 718 C C . LEU A 1 91 ? 3.804 -3.129 -6.495 1.00 84.88 91 LEU A C 1
ATOM 720 O O . LEU A 1 91 ? 4.045 -3.604 -5.379 1.00 84.88 91 LEU A O 1
ATOM 724 N N . PRO A 1 92 ? 3.901 -1.809 -6.737 1.00 90.25 92 PRO A N 1
ATOM 725 C CA . PRO A 1 92 ? 4.108 -0.849 -5.667 1.00 90.25 92 PRO A CA 1
ATOM 726 C C . PRO A 1 92 ? 2.844 -0.748 -4.815 1.00 90.25 92 PRO A C 1
ATOM 728 O O . PRO A 1 92 ? 1.741 -0.746 -5.348 1.00 90.25 92 PRO A O 1
ATOM 731 N N . GLN A 1 93 ? 2.980 -0.652 -3.497 1.00 93.38 93 GLN A N 1
ATOM 732 C CA . GLN A 1 93 ? 1.840 -0.512 -2.593 1.00 93.38 93 GLN A CA 1
ATOM 733 C C . GLN A 1 93 ? 2.217 0.217 -1.308 1.00 93.38 93 GLN A C 1
ATOM 735 O O . GLN A 1 93 ? 3.380 0.237 -0.907 1.00 93.38 93 GLN A O 1
ATOM 740 N N . VAL A 1 94 ? 1.222 0.794 -0.643 1.00 94.31 94 VAL A N 1
ATOM 741 C CA . VAL A 1 94 ? 1.363 1.378 0.695 1.00 94.31 94 VAL A CA 1
ATOM 742 C C . VAL A 1 94 ? 0.652 0.482 1.693 1.00 94.31 94 VAL A C 1
ATOM 744 O O . VAL A 1 94 ? -0.448 0.003 1.421 1.00 94.31 94 VAL A O 1
ATOM 747 N N . ARG A 1 95 ? 1.293 0.233 2.836 1.00 92.94 95 ARG A N 1
ATOM 748 C CA . ARG A 1 95 ? 0.698 -0.505 3.950 1.00 92.94 95 ARG A CA 1
ATOM 749 C C . ARG A 1 95 ? 0.783 0.299 5.230 1.00 92.94 95 ARG A C 1
ATOM 751 O O . ARG A 1 95 ? 1.814 0.910 5.508 1.00 92.94 95 ARG A O 1
ATOM 758 N N . GLN A 1 96 ? -0.260 0.210 6.035 1.00 93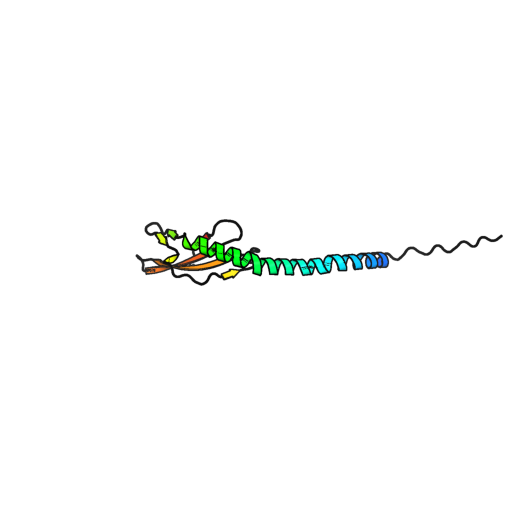.81 96 GLN A N 1
ATOM 759 C CA . GLN A 1 96 ? -0.306 0.793 7.365 1.00 93.81 96 GLN A CA 1
ATOM 760 C C . GLN A 1 96 ? -0.941 -0.210 8.321 1.00 93.81 96 GLN A C 1
ATOM 762 O O . GLN A 1 96 ? -1.969 -0.810 8.008 1.00 93.81 96 GLN A O 1
ATOM 767 N N . LEU A 1 97 ? -0.289 -0.434 9.462 1.00 92.56 97 LEU A N 1
ATOM 768 C CA . LEU A 1 97 ? -0.864 -1.232 10.539 1.00 92.56 97 LEU A CA 1
ATOM 769 C C . LEU A 1 97 ? -1.813 -0.351 11.341 1.00 92.56 97 LEU A C 1
ATOM 771 O O . LEU A 1 97 ? -1.396 0.714 11.816 1.00 92.56 97 LEU A O 1
ATOM 775 N N . VAL A 1 98 ? -3.034 -0.839 11.518 1.00 91.62 98 VAL A N 1
ATOM 776 C CA . VAL A 1 98 ? -4.059 -0.253 12.373 1.00 91.62 98 VAL A CA 1
ATOM 777 C C . VAL A 1 98 ? -4.377 -1.223 13.492 1.00 91.62 98 VAL A C 1
ATOM 779 O O . VAL A 1 98 ? -4.621 -2.404 13.263 1.00 91.62 98 VAL A O 1
ATOM 782 N N . THR A 1 99 ? -4.358 -0.707 14.711 1.00 90.25 99 THR A N 1
ATOM 783 C CA . THR A 1 99 ? -4.700 -1.439 15.922 1.00 90.25 99 THR A CA 1
ATOM 784 C C . THR A 1 99 ? -5.974 -0.841 16.495 1.00 90.25 99 THR A C 1
ATOM 786 O O . THR A 1 99 ? -6.028 0.347 16.820 1.00 90.25 99 THR A O 1
ATOM 789 N N . LEU A 1 100 ? -6.993 -1.680 16.615 1.00 88.94 100 LEU A N 1
ATOM 790 C CA . LEU A 1 100 ? -8.287 -1.352 17.183 1.00 88.94 100 LEU A CA 1
ATOM 791 C C . LEU A 1 100 ? -8.410 -2.020 18.553 1.00 88.94 100 LEU A C 1
ATOM 793 O O . LEU A 1 100 ? -8.215 -3.227 18.678 1.00 88.94 100 LEU A O 1
ATOM 797 N N . GLN A 1 101 ? -8.769 -1.249 19.574 1.00 85.44 101 GLN A N 1
ATOM 798 C CA . GLN A 1 101 ? -9.142 -1.789 20.877 1.00 85.44 101 GLN A CA 1
ATOM 799 C C . GLN A 1 101 ? -10.666 -1.798 20.985 1.00 85.44 101 GLN A C 1
ATOM 801 O O . GLN A 1 101 ? -11.311 -0.754 20.909 1.00 85.44 101 GLN A O 1
ATOM 806 N N . HIS A 1 102 ? -11.250 -2.983 21.137 1.00 80.88 102 HIS A N 1
ATOM 807 C CA . HIS A 1 102 ? -12.696 -3.129 21.218 1.00 80.88 102 HIS A CA 1
ATOM 808 C C . HIS A 1 102 ? -13.206 -2.593 22.562 1.00 80.88 102 HIS A C 1
ATOM 810 O O . HIS A 1 102 ? -12.767 -3.049 23.618 1.00 80.88 102 HIS A O 1
ATOM 816 N N . MET A 1 103 ? -14.152 -1.652 22.523 1.00 74.19 103 MET A N 1
ATOM 817 C CA . MET A 1 103 ? -14.676 -0.989 23.729 1.00 74.19 103 MET A CA 1
ATOM 818 C C . MET A 1 103 ? -15.371 -1.974 24.683 1.00 74.19 103 MET A C 1
ATOM 820 O O . MET A 1 103 ? -15.170 -1.896 25.890 1.00 74.19 103 MET A O 1
ATOM 824 N N . ASP A 1 104 ? -16.138 -2.931 24.147 1.00 76.44 104 ASP A N 1
ATOM 825 C CA . ASP A 1 104 ? -16.940 -3.841 24.983 1.00 76.44 104 ASP A CA 1
ATOM 826 C C . ASP A 1 104 ? -16.137 -4.992 25.606 1.00 76.44 104 ASP A C 1
ATOM 828 O O . ASP A 1 104 ? -16.414 -5.416 26.725 1.00 76.44 104 ASP A O 1
ATOM 832 N N . SER A 1 105 ? -15.166 -5.542 24.874 1.00 76.88 105 SER A N 1
ATOM 833 C CA . SER A 1 105 ? -14.433 -6.754 25.263 1.00 76.88 105 SER A CA 1
ATOM 834 C C . SER A 1 105 ? -13.010 -6.464 25.737 1.00 76.88 105 SER A C 1
ATOM 836 O O . SER A 1 105 ? -12.348 -7.365 26.245 1.00 76.88 105 SER A O 1
ATOM 838 N N . GLY A 1 106 ? -12.504 -5.243 25.533 1.00 76.94 106 GLY A N 1
ATOM 839 C CA . GLY A 1 106 ? -11.115 -4.871 25.810 1.00 76.94 106 GLY A CA 1
ATOM 840 C C . GLY A 1 106 ? -10.085 -5.565 24.910 1.00 76.94 106 GLY A C 1
ATOM 841 O O . GLY A 1 106 ? -8.886 -5.360 25.092 1.00 76.94 106 GLY A O 1
ATOM 842 N N . THR A 1 107 ? -10.524 -6.377 23.944 1.00 82.88 107 THR A N 1
ATOM 843 C CA . THR A 1 107 ? -9.645 -7.143 23.055 1.00 82.88 107 THR A CA 1
ATOM 844 C C . THR A 1 107 ? -9.007 -6.241 22.011 1.00 82.88 107 THR A C 1
ATOM 846 O O . THR A 1 107 ? -9.674 -5.377 21.436 1.00 82.88 107 THR A O 1
ATOM 849 N N . ILE A 1 108 ? -7.733 -6.485 21.726 1.00 86.44 108 ILE A N 1
ATOM 850 C CA . ILE A 1 108 ? -6.998 -5.801 20.666 1.00 86.44 108 ILE A CA 1
ATOM 851 C C . ILE A 1 108 ? -7.151 -6.606 19.375 1.00 86.44 108 ILE A C 1
ATOM 853 O O . ILE A 1 108 ? -6.923 -7.811 19.365 1.00 86.44 108 ILE A O 1
ATOM 857 N N . GLN A 1 109 ? -7.531 -5.938 18.292 1.00 87.81 109 GLN A N 1
ATOM 858 C CA . GLN A 1 109 ? -7.538 -6.486 16.940 1.00 87.81 109 GLN A CA 1
ATOM 859 C C . GLN A 1 109 ? -6.630 -5.647 16.054 1.00 87.81 109 GLN A C 1
ATOM 861 O O . GLN A 1 109 ? -6.559 -4.424 16.190 1.00 87.81 109 GLN A O 1
ATOM 866 N N . GLN A 1 110 ? -5.932 -6.303 15.137 1.00 90.50 110 GLN A N 1
ATOM 867 C CA . GLN A 1 110 ? -5.017 -5.639 14.224 1.00 90.50 110 GLN A CA 1
ATOM 868 C C . GLN A 1 110 ? -5.450 -5.853 12.780 1.00 90.50 110 G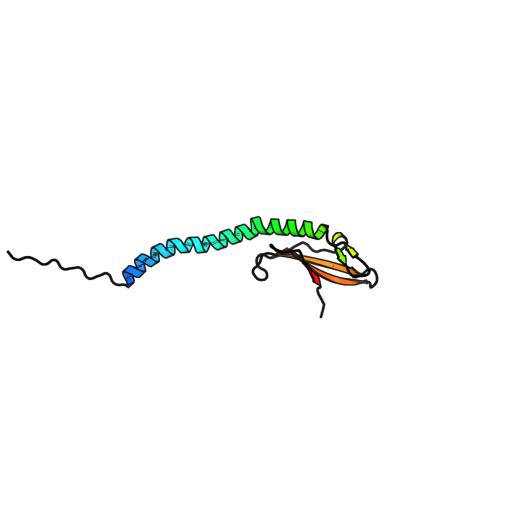LN A C 1
ATOM 870 O O . GLN A 1 110 ? -5.913 -6.926 12.396 1.00 90.50 110 GLN A O 1
ATOM 875 N N . PHE A 1 111 ? -5.264 -4.818 11.972 1.00 90.56 111 PHE A N 1
ATOM 876 C CA . PHE A 1 111 ? -5.630 -4.800 10.569 1.00 90.56 111 PHE A CA 1
ATOM 877 C C . PHE A 1 111 ? -4.515 -4.166 9.741 1.00 90.56 111 PHE A C 1
ATOM 879 O O . PHE A 1 111 ? -3.914 -3.163 10.129 1.00 90.56 111 PHE A O 1
ATOM 886 N N . TRP A 1 112 ? -4.257 -4.727 8.564 1.00 91.62 112 TRP A N 1
ATOM 887 C CA . TRP A 1 112 ? -3.469 -4.073 7.529 1.00 91.62 112 TRP A CA 1
ATOM 888 C C . TRP A 1 112 ? -4.383 -3.282 6.611 1.00 91.62 112 TRP A C 1
ATOM 890 O O . TRP A 1 112 ? -5.229 -3.862 5.934 1.00 91.62 112 TRP A O 1
ATOM 900 N N . ILE A 1 113 ? -4.141 -1.983 6.512 1.00 92.56 113 ILE A N 1
ATOM 901 C CA . ILE A 1 113 ? -4.677 -1.162 5.431 1.00 92.56 113 ILE A CA 1
ATOM 902 C C . ILE A 1 113 ? -3.687 -1.219 4.279 1.00 92.56 113 ILE A C 1
ATOM 904 O O . ILE A 1 113 ? -2.496 -0.960 4.472 1.00 92.56 113 ILE A O 1
ATOM 908 N N . ILE A 1 114 ? -4.160 -1.591 3.091 1.00 92.25 114 ILE A N 1
ATOM 909 C CA . ILE A 1 114 ? -3.333 -1.744 1.896 1.00 92.25 114 ILE A CA 1
ATOM 910 C C . ILE A 1 114 ? -3.901 -0.886 0.771 1.00 92.25 114 ILE A C 1
A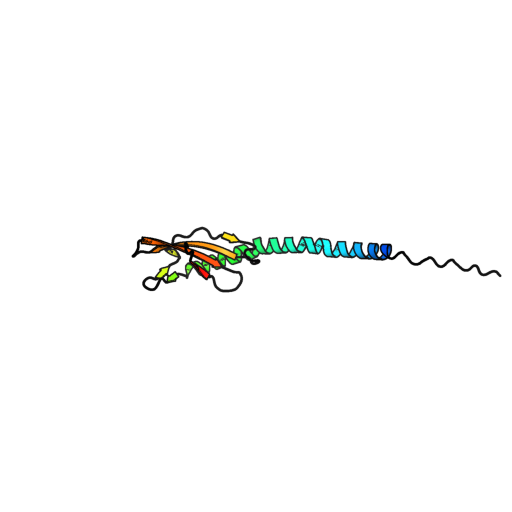TOM 912 O O . ILE A 1 114 ? -5.002 -1.140 0.289 1.00 92.25 114 ILE A O 1
ATOM 916 N N . THR A 1 115 ? -3.111 0.073 0.293 1.00 92.56 115 THR A N 1
ATOM 917 C CA . THR A 1 115 ? -3.445 0.888 -0.883 1.00 92.56 115 THR A CA 1
ATOM 918 C C . THR A 1 115 ? -2.579 0.480 -2.061 1.00 92.56 115 THR A C 1
ATOM 920 O O . THR A 1 115 ? -1.346 0.454 -1.979 1.00 92.56 115 THR A O 1
ATOM 923 N N . ARG A 1 116 ? -3.235 0.169 -3.180 1.00 91.19 116 ARG A N 1
ATOM 924 C CA . ARG A 1 116 ? -2.607 -0.259 -4.436 1.00 91.19 116 ARG A CA 1
ATOM 925 C C . ARG A 1 116 ? -2.731 0.828 -5.515 1.00 91.19 116 ARG A C 1
ATOM 927 O O . ARG A 1 116 ? -3.568 1.722 -5.390 1.00 91.19 116 ARG A O 1
ATOM 934 N N . PRO A 1 117 ? -1.951 0.755 -6.611 1.00 88.19 117 PRO A N 1
AT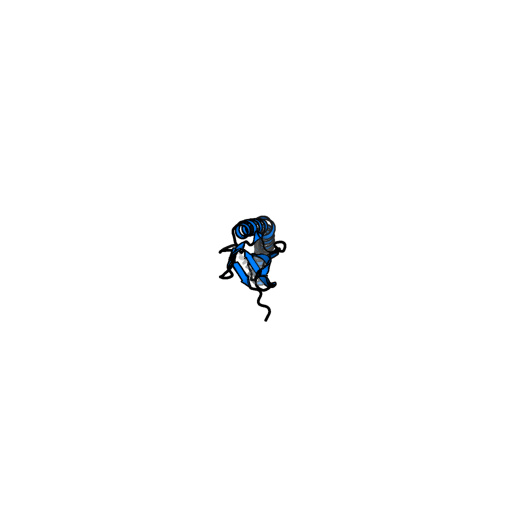OM 935 C CA . PRO A 1 117 ? -2.005 1.724 -7.709 1.00 88.19 117 PRO A CA 1
ATOM 936 C C . PRO A 1 117 ? -3.371 1.771 -8.379 1.00 88.19 117 PRO A C 1
ATOM 938 O O . PRO A 1 117 ? -3.785 2.826 -8.858 1.00 88.19 117 PRO A O 1
ATOM 941 N N . VAL A 1 118 ? -4.050 0.623 -8.389 1.00 85.81 118 VAL A N 1
ATOM 942 C CA . VAL A 1 118 ? -5.345 0.377 -9.014 1.00 85.81 118 VAL A CA 1
ATOM 943 C C . VAL A 1 118 ? -6.230 -0.360 -8.012 1.00 85.81 118 VAL A C 1
ATOM 945 O O . VAL A 1 118 ? -5.752 -1.236 -7.291 1.00 85.81 118 VAL A O 1
ATOM 948 N N . GLY A 1 119 ? -7.518 -0.021 -8.000 1.00 86.19 119 GLY A N 1
ATOM 949 C CA . GLY A 1 119 ? -8.506 -0.604 -7.092 1.00 86.19 119 GLY A CA 1
ATOM 950 C C . GLY A 1 119 ? -8.619 0.147 -5.762 1.00 86.19 119 GLY A C 1
ATOM 951 O O . GLY A 1 119 ? -7.843 1.078 -5.532 1.00 86.19 119 GLY A O 1
ATOM 952 N N . PRO A 1 120 ? -9.603 -0.215 -4.923 1.00 85.56 120 PRO A N 1
ATOM 953 C CA . PRO A 1 120 ? -9.842 0.431 -3.633 1.00 85.56 120 PRO A CA 1
ATOM 954 C C . PRO A 1 120 ? -8.742 0.096 -2.618 1.00 85.56 120 PRO A C 1
ATOM 956 O O . PRO A 1 120 ? -8.078 -0.939 -2.741 1.00 85.56 120 PRO A O 1
ATOM 959 N N . THR A 1 121 ? -8.567 0.950 -1.609 1.00 87.25 121 THR A N 1
ATOM 960 C CA . THR A 1 121 ? -7.855 0.568 -0.386 1.00 87.25 121 THR A CA 1
ATOM 961 C C . THR A 1 121 ? -8.637 -0.516 0.338 1.00 87.25 121 THR A C 1
ATOM 963 O O . THR A 1 121 ? -9.866 -0.505 0.380 1.00 87.25 121 THR A O 1
ATOM 966 N N . THR A 1 122 ? -7.923 -1.519 0.835 1.00 88.81 122 THR A N 1
ATOM 967 C CA . THR A 1 122 ? -8.537 -2.682 1.469 1.00 88.81 122 THR A CA 1
ATOM 968 C C . THR A 1 122 ? -8.004 -2.880 2.871 1.00 88.81 122 THR A C 1
ATOM 970 O O . THR A 1 122 ? -6.809 -2.724 3.136 1.00 88.81 122 THR A O 1
ATOM 973 N N . LEU A 1 123 ? -8.909 -3.273 3.762 1.00 88.62 123 LEU A N 1
ATOM 974 C CA . LEU A 1 123 ? -8.625 -3.567 5.154 1.00 88.62 123 LEU A CA 1
ATOM 975 C C . LEU A 1 123 ? -8.582 -5.086 5.346 1.00 88.62 123 LEU A C 1
ATOM 977 O O . LEU A 1 123 ? -9.525 -5.796 5.001 1.00 88.62 123 LEU A O 1
ATOM 981 N N . HIS A 1 124 ? -7.463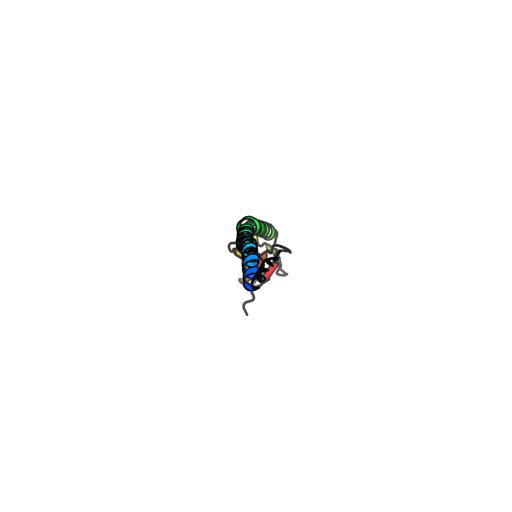 -5.590 5.854 1.00 88.81 124 HIS A N 1
ATOM 982 C CA . HIS A 1 124 ? -7.212 -7.019 6.015 1.00 88.81 124 HIS A CA 1
ATOM 983 C C . HIS A 1 124 ? -6.981 -7.349 7.490 1.00 88.81 124 HIS A C 1
ATOM 985 O O . HIS A 1 124 ? -6.017 -6.832 8.057 1.00 88.81 124 HIS A O 1
ATOM 991 N N . PRO A 1 125 ? -7.809 -8.201 8.118 1.00 86.56 125 PRO A N 1
ATOM 992 C CA . PRO A 1 125 ? -7.571 -8.626 9.491 1.00 86.56 125 PRO A CA 1
ATOM 993 C C . PRO A 1 125 ? -6.263 -9.411 9.595 1.00 86.56 125 PRO A C 1
ATOM 995 O O . PRO A 1 125 ? -5.928 -10.207 8.716 1.00 86.56 125 PRO A O 1
ATOM 998 N N . ILE A 1 126 ? -5.527 -9.172 10.677 1.00 85.69 126 ILE A N 1
ATOM 999 C CA . ILE A 1 126 ? -4.425 -10.023 11.116 1.00 85.69 126 ILE A CA 1
ATOM 1000 C C . ILE A 1 126 ? -5.034 -10.982 12.126 1.00 85.69 126 ILE A C 1
ATOM 1002 O O . ILE A 1 126 ? -5.197 -10.643 13.296 1.00 85.69 126 ILE A O 1
ATOM 1006 N N . THR A 1 127 ? -5.452 -12.150 11.657 1.00 72.69 127 THR A N 1
ATOM 1007 C CA . THR A 1 127 ? -5.784 -13.243 12.565 1.00 72.69 127 THR A CA 1
ATOM 1008 C C . THR A 1 127 ? -4.480 -13.741 13.182 1.00 72.69 127 THR A C 1
ATOM 1010 O O . THR A 1 127 ? -3.541 -14.071 12.456 1.00 72.69 127 THR A O 1
ATOM 1013 N N . GLU A 1 128 ? -4.404 -13.748 14.510 1.00 57.91 128 GLU A N 1
ATOM 1014 C CA . GLU A 1 128 ? -3.477 -14.631 15.213 1.00 57.91 128 GLU A CA 1
ATOM 1015 C C . GLU A 1 128 ? -4.078 -16.041 15.099 1.00 57.91 128 GLU A C 1
ATOM 1017 O O . GLU A 1 128 ? -5.193 -16.261 15.576 1.00 57.91 128 GLU A O 1
ATOM 1022 N N . ASP A 1 129 ? -3.408 -16.935 14.366 1.00 45.81 129 ASP A N 1
ATOM 1023 C CA . ASP A 1 129 ? -3.704 -18.377 14.386 1.00 45.81 129 ASP A CA 1
ATOM 1024 C C . ASP A 1 129 ? -3.375 -18.980 15.763 1.00 45.81 129 ASP A C 1
ATOM 1026 O O . ASP A 1 129 ? -2.333 -18.590 16.348 1.00 45.81 129 ASP A O 1
#

Radius of gyration: 30.27 Å; Cα contacts (8 Å, |Δi|>4): 149; chains: 1; bounding box: 70×29×101 Å

Foldseek 3Di:
DDDDDDDDDDDDDVVVVVVVVVVVVCVVVVCVVVVVVVVLVCCLVPPVVVVQLVVLVVQLQPDWDDPPVDTGRQVNWDKDDWDWDSQDPHFIKIWIKTWDQDPPPRDIWIWIFITGPDDDTDIGTDDDD